Protein AF-K7P0A9-F1 (afdb_monomer_lite)

Foldseek 3Di:
DDPDPDDPVVVLVVLLVVVLVQVVVDVDDDDDDCPPADPVRVVVVQVVCVVPDDDDDDDPVSVVVSVVVND

Organism: Pinus cembra (NCBI:txid58041)

Structure (mmCIF, N/CA/C/O backbone):
data_AF-K7P0A9-F1
#
_entry.id   AF-K7P0A9-F1
#
loop_
_atom_site.group_PDB
_atom_site.id
_atom_site.type_symbol
_atom_site.label_atom_id
_atom_site.label_alt_id
_atom_site.label_comp_id
_atom_site.label_asym_id
_atom_site.label_entity_id
_atom_site.label_seq_id
_atom_site.pdbx_PDB_ins_code
_atom_site.Cartn_x
_atom_site.Cartn_y
_atom_site.Cartn_z
_atom_site.occupancy
_atom_site.B_iso_or_equiv
_atom_site.auth_seq_id
_atom_site.auth_comp_id
_atom_site.auth_asym_id
_atom_site.auth_atom_id
_atom_site.pdbx_PDB_model_num
ATOM 1 N N . LYS A 1 1 ? 9.004 15.215 -6.654 1.00 40.81 1 LYS A N 1
ATOM 2 C CA . LYS A 1 1 ? 8.190 15.360 -5.419 1.00 40.81 1 LYS A CA 1
ATOM 3 C C . LYS A 1 1 ? 8.912 14.648 -4.283 1.00 40.81 1 LYS A C 1
ATOM 5 O O . LYS A 1 1 ? 9.039 13.432 -4.342 1.00 40.81 1 LYS A O 1
ATOM 10 N N . MET A 1 2 ? 9.460 15.398 -3.325 1.00 47.25 2 MET A N 1
ATOM 11 C CA . MET A 1 2 ? 10.130 14.822 -2.155 1.00 47.25 2 MET A CA 1
ATOM 12 C C . MET A 1 2 ? 9.137 13.977 -1.349 1.00 47.25 2 MET A C 1
ATOM 14 O O . MET A 1 2 ? 8.027 14.429 -1.078 1.00 47.25 2 MET A O 1
ATOM 18 N N . GLY A 1 3 ? 9.518 12.743 -1.013 1.00 62.22 3 GLY A N 1
ATOM 19 C CA . GLY A 1 3 ? 8.709 11.866 -0.170 1.00 62.22 3 GLY A CA 1
ATOM 20 C C . GLY A 1 3 ? 8.531 12.454 1.230 1.00 62.22 3 GLY A C 1
ATOM 21 O O . GLY A 1 3 ? 9.412 13.151 1.730 1.00 62.22 3 GLY A O 1
ATOM 22 N N . PHE A 1 4 ? 7.391 12.166 1.858 1.00 73.69 4 PHE A N 1
ATOM 23 C CA . PHE A 1 4 ? 7.065 12.593 3.218 1.00 73.69 4 PHE A CA 1
ATOM 24 C C . PHE A 1 4 ? 8.206 12.252 4.201 1.00 73.69 4 PHE A C 1
ATOM 26 O O . PHE A 1 4 ? 8.500 11.077 4.459 1.00 73.69 4 PHE A O 1
ATOM 33 N N . LYS A 1 5 ? 8.869 13.287 4.735 1.00 76.69 5 LYS A N 1
ATOM 34 C CA . LYS A 1 5 ? 9.967 13.186 5.711 1.00 76.69 5 LYS A CA 1
ATOM 35 C C . LYS A 1 5 ? 9.428 13.172 7.150 1.00 76.69 5 LYS A C 1
ATOM 37 O O . LYS A 1 5 ? 9.840 13.980 7.967 1.00 76.69 5 LYS A O 1
ATOM 42 N N . GLY A 1 6 ? 8.499 12.266 7.439 1.00 84.44 6 GLY A N 1
ATOM 43 C CA . GLY A 1 6 ? 8.011 12.033 8.801 1.00 84.44 6 GLY A CA 1
ATOM 44 C C . GLY A 1 6 ? 8.760 10.925 9.538 1.00 84.44 6 GLY A C 1
ATOM 45 O O . GLY A 1 6 ? 9.556 10.174 8.948 1.00 84.44 6 GLY A O 1
ATOM 46 N N . THR A 1 7 ? 8.466 10.790 10.829 1.00 91.50 7 THR A N 1
ATOM 47 C CA . THR A 1 7 ? 8.990 9.714 11.678 1.00 91.50 7 THR A CA 1
ATOM 48 C C . THR A 1 7 ? 8.541 8.333 11.181 1.00 91.50 7 THR A C 1
ATOM 50 O O . THR A 1 7 ? 7.611 8.178 10.381 1.00 91.50 7 THR A O 1
ATOM 53 N N . LYS A 1 8 ? 9.206 7.268 11.654 1.00 85.12 8 LYS A N 1
ATOM 54 C CA . LYS A 1 8 ? 8.813 5.883 11.324 1.00 85.12 8 LYS A CA 1
ATOM 55 C C . LYS A 1 8 ? 7.364 5.586 11.738 1.00 85.12 8 LYS A C 1
ATOM 57 O O . LYS A 1 8 ? 6.717 4.776 11.079 1.00 85.12 8 LYS A O 1
ATOM 62 N N . ALA A 1 9 ? 6.883 6.206 12.817 1.00 88.19 9 ALA A N 1
ATOM 63 C CA . ALA A 1 9 ? 5.518 6.053 13.303 1.00 88.19 9 ALA A CA 1
ATOM 64 C C . ALA A 1 9 ? 4.517 6.768 12.386 1.00 88.19 9 ALA A C 1
ATOM 66 O O . ALA A 1 9 ? 3.584 6.135 11.902 1.00 88.19 9 ALA A O 1
ATOM 67 N N . GLU A 1 10 ? 4.768 8.032 12.040 1.00 91.00 10 GLU A N 1
ATOM 68 C CA . GLU A 1 10 ? 3.894 8.801 11.142 1.00 91.00 10 GLU A CA 1
ATOM 69 C C . GLU A 1 10 ? 3.733 8.135 9.775 1.00 91.00 10 GLU A C 1
ATOM 71 O O . GLU A 1 10 ? 2.626 8.036 9.257 1.00 91.00 10 GLU A O 1
ATOM 76 N N . LYS A 1 11 ? 4.817 7.594 9.204 1.00 88.88 11 LYS A N 1
ATOM 77 C CA . LYS A 1 11 ? 4.752 6.867 7.924 1.00 88.88 11 LYS A CA 1
ATOM 78 C C . LYS A 1 11 ? 3.804 5.669 7.973 1.00 88.88 11 LYS A C 1
ATOM 80 O O . LYS A 1 11 ? 3.165 5.367 6.968 1.00 88.88 11 LYS A O 1
ATOM 85 N N . LYS A 1 12 ? 3.715 4.986 9.120 1.00 89.50 12 LYS A N 1
ATOM 86 C CA . LYS A 1 12 ? 2.779 3.872 9.311 1.00 89.50 12 LYS A CA 1
ATOM 87 C C . LYS A 1 12 ? 1.343 4.371 9.363 1.00 89.50 12 LYS A C 1
ATOM 89 O O . LYS A 1 12 ? 0.514 3.776 8.697 1.00 89.50 12 LYS A O 1
ATOM 94 N N . VAL A 1 13 ? 1.079 5.460 10.086 1.0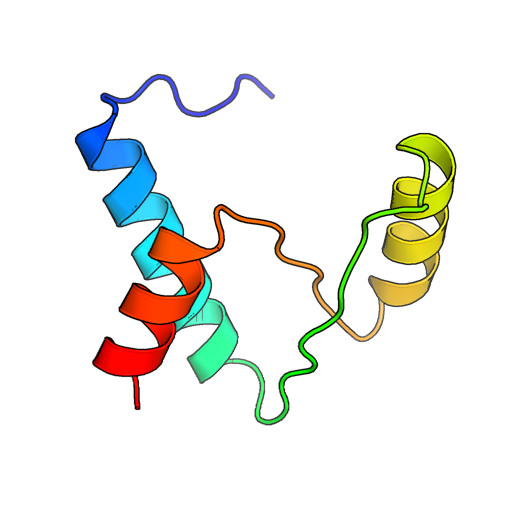0 90.88 13 VAL A N 1
ATOM 95 C CA . VAL A 1 13 ? -0.263 6.059 10.195 1.00 90.88 13 VAL A CA 1
ATOM 96 C C . VAL A 1 13 ? -0.747 6.564 8.835 1.00 90.88 13 VAL A C 1
ATOM 98 O O . VAL A 1 13 ? -1.866 6.274 8.432 1.00 90.88 13 VAL A O 1
ATOM 101 N N . VAL A 1 14 ? 0.115 7.253 8.083 1.00 91.44 14 VAL A N 1
ATOM 102 C CA . VAL A 1 14 ? -0.208 7.730 6.728 1.00 91.44 14 VAL A CA 1
ATOM 103 C C . VAL A 1 14 ? -0.492 6.563 5.780 1.00 91.44 14 VAL A C 1
ATOM 105 O O . VAL A 1 14 ? -1.401 6.649 4.958 1.00 91.44 14 VAL A O 1
ATOM 108 N N . TYR A 1 15 ? 0.274 5.472 5.881 1.00 92.06 15 TYR A N 1
ATOM 109 C CA . TYR A 1 15 ? 0.023 4.267 5.091 1.00 92.06 15 TYR A CA 1
ATOM 110 C C . TYR A 1 15 ? -1.306 3.598 5.465 1.00 92.06 15 TYR A C 1
ATOM 112 O O . TYR A 1 15 ? -2.045 3.213 4.567 1.00 92.06 15 TYR A O 1
ATOM 120 N N . ASP A 1 16 ? -1.594 3.486 6.765 1.00 91.50 16 ASP A N 1
ATOM 121 C CA . ASP A 1 16 ? -2.831 2.908 7.307 1.00 91.50 16 ASP A CA 1
ATOM 122 C C . ASP A 1 16 ? -4.045 3.659 6.759 1.00 91.50 16 ASP A C 1
ATOM 124 O O . ASP A 1 16 ? -4.886 3.072 6.087 1.00 91.50 16 ASP A O 1
ATOM 128 N N . LYS A 1 17 ? -4.040 4.990 6.915 1.00 92.62 17 LYS A N 1
ATOM 129 C CA . LYS A 1 17 ? -5.083 5.872 6.390 1.00 92.62 17 LYS A CA 1
ATOM 130 C C . LYS A 1 17 ? -5.278 5.682 4.887 1.00 92.62 17 LYS A C 1
ATOM 132 O O . LYS A 1 17 ? -6.386 5.437 4.439 1.00 92.62 17 LYS A O 1
ATOM 137 N N . LYS A 1 18 ? -4.187 5.708 4.116 1.00 93.00 18 LYS A N 1
ATOM 138 C CA . LYS A 1 18 ? -4.257 5.535 2.661 1.00 93.00 18 LYS A CA 1
ATOM 139 C C . LYS A 1 18 ? -4.824 4.173 2.249 1.00 93.00 18 LYS A C 1
ATOM 141 O O . LYS A 1 18 ? -5.450 4.084 1.199 1.00 93.00 18 LYS A O 1
ATOM 146 N N . LEU A 1 19 ? -4.547 3.110 3.006 1.00 93.31 19 LEU A N 1
ATOM 147 C CA . LEU A 1 19 ? -5.114 1.797 2.716 1.00 93.31 19 LEU A CA 1
ATOM 148 C C . LEU A 1 19 ? -6.615 1.783 3.014 1.00 93.31 19 LEU A C 1
ATOM 150 O O . LEU A 1 19 ? -7.360 1.327 2.158 1.00 93.31 19 LEU A O 1
ATOM 154 N N . CYS A 1 20 ? -7.048 2.314 4.160 1.00 92.00 20 CYS A N 1
ATOM 155 C CA . CYS A 1 20 ? -8.471 2.418 4.497 1.00 92.00 20 CYS A CA 1
ATOM 156 C C . CYS A 1 20 ? -9.240 3.243 3.458 1.00 92.00 20 CYS A C 1
ATOM 158 O O . CYS A 1 20 ? -10.234 2.756 2.938 1.00 92.00 20 CYS A O 1
ATOM 160 N N . ASP A 1 21 ? -8.714 4.406 3.054 1.00 93.25 21 ASP A N 1
ATOM 161 C CA . ASP A 1 21 ? -9.332 5.254 2.023 1.00 93.25 21 ASP A CA 1
ATOM 162 C C . ASP A 1 21 ? -9.558 4.475 0.703 1.00 93.25 21 ASP A C 1
ATOM 164 O O . ASP A 1 21 ? -10.568 4.645 0.025 1.00 93.25 21 ASP A O 1
ATOM 168 N N . LEU A 1 22 ? -8.623 3.589 0.325 1.00 93.00 22 LEU A N 1
ATOM 169 C CA . LEU A 1 22 ? -8.764 2.739 -0.864 1.00 93.00 22 LEU A CA 1
ATOM 170 C C . LEU A 1 22 ? -9.749 1.582 -0.643 1.00 93.00 22 LEU A C 1
ATOM 172 O O . LEU A 1 22 ? -10.472 1.222 -1.564 1.00 93.00 22 LEU A O 1
ATOM 176 N N . LEU A 1 23 ? -9.782 0.987 0.548 1.00 91.62 23 LEU A N 1
ATOM 177 C CA . LEU A 1 23 ? -10.735 -0.079 0.871 1.00 91.62 23 LEU A CA 1
ATOM 178 C C . LEU A 1 23 ? -12.181 0.434 0.942 1.00 91.62 23 LEU A C 1
ATOM 180 O O . LEU A 1 23 ? -13.099 -0.317 0.634 1.00 91.62 23 LEU A O 1
ATOM 184 N N . GLU A 1 24 ? -12.382 1.699 1.308 1.00 92.25 24 GLU A N 1
ATOM 185 C CA . GLU A 1 24 ? -13.691 2.361 1.257 1.00 92.25 24 GLU A CA 1
ATOM 186 C C . GLU A 1 24 ? -14.097 2.707 -0.182 1.00 92.25 24 GLU A C 1
ATOM 188 O O . GLU A 1 24 ? -15.260 2.566 -0.556 1.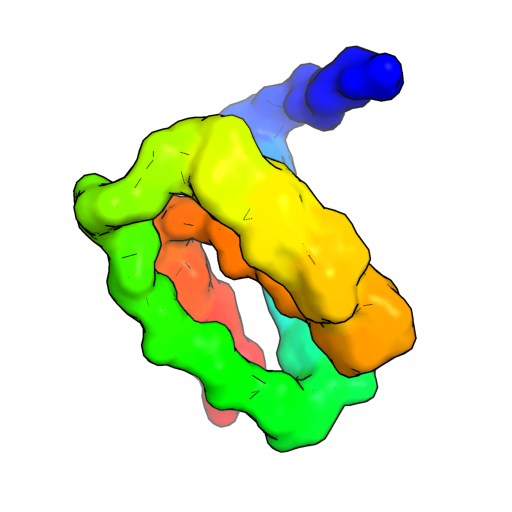00 92.25 24 GLU A O 1
ATOM 193 N N . GLN A 1 25 ? -13.142 3.148 -1.008 1.00 92.62 25 GLN A N 1
ATOM 194 C CA . GLN A 1 25 ? -13.415 3.580 -2.380 1.00 92.62 25 GLN A CA 1
ATOM 195 C C . GLN A 1 25 ? -13.718 2.416 -3.339 1.00 92.62 25 GLN A C 1
ATOM 197 O O . GLN A 1 25 ? -14.509 2.584 -4.270 1.00 92.62 25 GLN A O 1
ATOM 202 N N . TYR A 1 26 ? -13.075 1.259 -3.161 1.00 92.25 26 TYR A N 1
ATOM 203 C CA . TYR A 1 26 ? -13.174 0.127 -4.085 1.00 92.25 26 TYR A CA 1
ATOM 204 C C . TYR A 1 26 ? -13.865 -1.070 -3.425 1.00 92.25 26 TYR A C 1
ATOM 206 O O . TYR A 1 26 ? -13.448 -1.542 -2.374 1.00 92.25 26 TYR A O 1
ATOM 214 N N . SER A 1 27 ? -14.885 -1.623 -4.086 1.00 90.38 27 SER A N 1
ATOM 215 C CA . SER A 1 27 ? -15.652 -2.776 -3.586 1.00 90.38 27 SER A CA 1
ATOM 216 C C . SER A 1 27 ? -14.919 -4.117 -3.705 1.00 90.38 27 SER A C 1
ATOM 218 O O . SER A 1 27 ? -15.308 -5.094 -3.065 1.00 90.38 27 SER A O 1
ATOM 220 N N . GLN A 1 28 ? -13.876 -4.188 -4.536 1.00 90.94 28 GLN A N 1
ATOM 221 C CA . GLN A 1 28 ? -13.116 -5.404 -4.810 1.00 90.94 28 GLN A CA 1
ATOM 222 C C . GLN A 1 28 ? -11.618 -5.162 -4.636 1.00 90.94 28 GLN A C 1
ATOM 224 O O . GLN A 1 28 ? -11.075 -4.154 -5.088 1.00 90.94 28 GLN A O 1
ATOM 229 N N . VAL A 1 29 ? -10.942 -6.124 -4.006 1.00 92.06 29 VAL A N 1
ATOM 230 C CA . VAL A 1 29 ? -9.507 -6.062 -3.709 1.00 92.06 29 VAL A CA 1
ATOM 231 C C . VAL A 1 29 ? -8.833 -7.339 -4.189 1.00 92.06 29 VAL A C 1
ATOM 233 O O . VAL A 1 29 ? -9.283 -8.441 -3.883 1.00 92.06 29 VAL A O 1
ATOM 236 N N . LEU A 1 30 ? -7.716 -7.186 -4.900 1.00 92.44 30 LEU A N 1
ATOM 237 C CA . LEU A 1 30 ? -6.871 -8.290 -5.344 1.00 92.44 30 LEU A CA 1
ATOM 238 C C . LEU A 1 30 ? -5.532 -8.260 -4.596 1.00 92.44 30 LEU A C 1
ATOM 240 O O . LEU A 1 30 ? -4.813 -7.260 -4.628 1.00 92.44 30 LEU A O 1
ATOM 244 N N . VAL A 1 31 ? -5.182 -9.369 -3.942 1.00 91.62 31 VAL A N 1
ATOM 245 C CA . VAL A 1 31 ? -3.899 -9.533 -3.244 1.00 91.62 31 VAL A CA 1
ATOM 246 C C . VAL A 1 31 ? -2.981 -10.414 -4.087 1.00 91.62 31 VAL A C 1
ATOM 248 O O . VAL A 1 31 ? -3.276 -11.584 -4.309 1.00 91.62 31 VAL A O 1
ATOM 251 N N . CYS A 1 32 ? -1.848 -9.858 -4.521 1.00 91.19 32 CYS A N 1
ATOM 252 C CA . CYS A 1 32 ? -0.868 -10.546 -5.362 1.00 91.19 32 CYS A CA 1
ATOM 253 C C . CYS A 1 32 ? 0.515 -10.602 -4.705 1.00 91.19 32 CYS A C 1
ATOM 255 O O . CYS A 1 32 ? 0.903 -9.704 -3.956 1.00 91.19 32 CYS A O 1
ATOM 257 N N . VAL A 1 33 ? 1.283 -11.635 -5.052 1.00 91.31 33 VAL A N 1
ATOM 258 C CA . VAL A 1 33 ? 2.710 -11.763 -4.724 1.00 91.31 33 VAL A CA 1
ATOM 259 C C . VAL A 1 33 ? 3.542 -11.172 -5.867 1.00 91.31 33 VAL A C 1
ATOM 261 O O . VAL A 1 33 ? 3.204 -11.353 -7.034 1.00 91.31 33 VAL A O 1
ATOM 264 N N . ALA A 1 34 ? 4.623 -10.458 -5.545 1.00 89.50 34 ALA A N 1
ATOM 265 C CA . ALA A 1 34 ? 5.447 -9.732 -6.517 1.00 89.50 34 ALA A CA 1
ATOM 266 C C . ALA A 1 34 ? 6.946 -10.072 -6.393 1.00 89.50 34 ALA A C 1
ATOM 268 O O . ALA A 1 34 ? 7.787 -9.178 -6.438 1.00 89.50 34 ALA A O 1
ATOM 269 N N . ASP A 1 35 ? 7.278 -11.354 -6.221 1.00 89.81 35 ASP A N 1
ATOM 270 C CA . ASP A 1 35 ? 8.651 -11.799 -5.926 1.00 89.81 35 ASP A CA 1
ATOM 271 C C . ASP A 1 35 ? 9.559 -11.823 -7.167 1.00 89.81 35 ASP A C 1
ATOM 273 O O . ASP A 1 35 ? 10.744 -11.511 -7.082 1.00 89.81 35 ASP A O 1
ATOM 277 N N . ASN A 1 36 ? 8.993 -12.121 -8.340 1.00 91.62 36 ASN A N 1
ATOM 278 C CA . ASN A 1 36 ? 9.741 -12.316 -9.589 1.00 91.62 36 ASN A CA 1
ATOM 279 C C . ASN A 1 36 ? 9.518 -11.182 -10.603 1.00 91.62 36 ASN A C 1
ATOM 281 O O . ASN A 1 36 ? 9.560 -11.405 -11.812 1.00 91.62 36 ASN A O 1
ATOM 285 N N . VAL A 1 37 ? 9.226 -9.968 -10.126 1.00 91.38 37 VAL A N 1
ATOM 286 C CA . VAL A 1 37 ? 8.909 -8.820 -10.987 1.00 91.38 37 VAL A CA 1
ATOM 287 C C . VAL A 1 37 ? 9.924 -7.707 -10.765 1.00 91.38 37 VAL A C 1
ATOM 289 O O . VAL A 1 37 ? 10.026 -7.135 -9.680 1.00 91.38 37 VAL A O 1
ATOM 292 N N . GLY A 1 38 ? 10.658 -7.355 -11.821 1.00 94.06 38 GLY A N 1
ATOM 293 C CA . GLY A 1 38 ? 11.592 -6.234 -11.791 1.00 94.06 38 GLY A CA 1
ATOM 294 C C . GLY A 1 38 ? 10.878 -4.884 -11.667 1.00 94.06 38 GLY A C 1
ATOM 295 O O . GLY A 1 38 ? 9.732 -4.712 -12.087 1.00 94.06 38 GLY A O 1
ATOM 296 N N . SER A 1 39 ? 11.578 -3.869 -11.155 1.00 91.69 39 SER A N 1
ATOM 297 C CA . SER A 1 39 ? 11.018 -2.522 -10.949 1.00 91.69 39 SER A CA 1
ATOM 298 C C . SER A 1 39 ? 10.424 -1.908 -12.225 1.00 91.69 39 SER A C 1
ATOM 300 O O . SER A 1 39 ? 9.348 -1.311 -12.174 1.00 91.69 39 SER A O 1
ATOM 302 N N . LYS A 1 40 ? 11.085 -2.096 -13.376 1.00 94.62 40 LYS A N 1
ATOM 303 C CA . LYS A 1 40 ? 10.609 -1.626 -14.687 1.00 94.62 40 LYS A CA 1
ATOM 304 C C . LYS A 1 40 ? 9.333 -2.347 -15.127 1.00 94.62 40 LYS A C 1
ATOM 306 O O . LYS A 1 40 ? 8.387 -1.691 -15.547 1.00 94.62 40 LYS A O 1
ATOM 311 N N . GLN A 1 41 ? 9.282 -3.671 -14.975 1.00 94.25 41 GLN A N 1
ATOM 312 C CA . GLN A 1 41 ? 8.095 -4.467 -15.305 1.00 94.25 41 GLN A CA 1
ATOM 313 C C . GLN A 1 41 ? 6.902 -4.047 -14.442 1.00 94.25 41 GLN A C 1
ATOM 315 O O . GLN A 1 41 ? 5.819 -3.803 -14.966 1.00 94.25 41 GLN A O 1
ATOM 320 N N . LEU A 1 42 ? 7.116 -3.855 -13.135 1.00 93.75 42 LEU A N 1
ATOM 321 C CA . LEU A 1 42 ? 6.069 -3.389 -12.228 1.00 93.75 42 LEU A CA 1
ATOM 322 C C . LEU A 1 42 ? 5.555 -1.996 -12.618 1.00 93.75 42 LEU A C 1
ATOM 324 O O . LEU A 1 42 ? 4.360 -1.731 -12.528 1.00 93.75 42 LEU A O 1
ATOM 328 N N . GLN A 1 43 ? 6.433 -1.093 -13.066 1.00 93.38 43 GLN A N 1
ATOM 329 C CA . GLN A 1 43 ? 6.019 0.226 -13.554 1.00 93.38 43 GLN A CA 1
ATOM 330 C C . GLN A 1 43 ? 5.172 0.137 -14.829 1.00 93.38 43 GLN A C 1
ATOM 332 O O . GLN A 1 43 ? 4.165 0.838 -14.912 1.00 93.38 43 GLN A O 1
ATOM 337 N N . SER A 1 44 ? 5.525 -0.740 -15.775 1.00 94.62 44 SER A N 1
ATOM 338 C CA . SER A 1 44 ? 4.720 -1.001 -16.976 1.00 94.62 44 SER A CA 1
ATOM 339 C C . SER A 1 44 ? 3.345 -1.576 -16.629 1.00 94.62 44 SER A C 1
ATOM 341 O O . SER A 1 44 ? 2.337 -1.062 -17.106 1.00 94.62 44 SER A O 1
ATOM 343 N N . ILE A 1 45 ? 3.287 -2.563 -15.727 1.00 93.25 45 ILE A N 1
ATOM 344 C CA . ILE A 1 45 ? 2.022 -3.140 -15.239 1.00 93.25 45 ILE A CA 1
ATOM 345 C C . ILE A 1 45 ? 1.164 -2.054 -14.579 1.00 93.25 45 ILE A C 1
ATOM 347 O O . ILE A 1 45 ? -0.015 -1.905 -14.887 1.00 93.25 45 ILE A O 1
ATOM 351 N N . ARG A 1 46 ? 1.762 -1.221 -13.719 1.00 93.44 46 ARG A N 1
ATOM 352 C CA . ARG A 1 46 ? 1.055 -0.103 -13.079 1.00 93.44 46 ARG A CA 1
ATOM 353 C C . ARG A 1 46 ? 0.545 0.932 -14.076 1.00 93.44 46 ARG A C 1
ATOM 355 O O . ARG A 1 46 ? -0.473 1.550 -13.797 1.00 93.44 46 ARG A O 1
ATOM 362 N N . ALA A 1 47 ? 1.248 1.169 -15.181 1.00 94.12 47 ALA A N 1
ATOM 363 C CA . ALA A 1 47 ? 0.792 2.096 -16.210 1.00 94.12 47 ALA A CA 1
ATOM 364 C C . ALA A 1 47 ? -0.457 1.565 -16.927 1.00 94.12 47 ALA A C 1
ATOM 366 O O . ALA A 1 47 ? -1.394 2.333 -17.114 1.00 94.12 47 ALA A O 1
ATOM 367 N N . GLY A 1 48 ? -0.493 0.265 -17.241 1.00 94.56 48 GLY A N 1
ATOM 368 C CA . GLY A 1 48 ? -1.662 -0.377 -17.851 1.00 94.56 48 GLY A CA 1
ATOM 369 C C . GLY A 1 48 ? -2.887 -0.426 -16.934 1.00 94.56 48 GLY A C 1
ATOM 370 O O . GLY A 1 48 ? -4.002 -0.299 -17.412 1.00 94.56 48 GLY A O 1
ATOM 371 N N . LEU A 1 49 ? -2.682 -0.549 -15.618 1.00 92.50 49 LEU A N 1
ATOM 372 C CA . LEU A 1 49 ? -3.767 -0.682 -14.636 1.00 92.50 49 LEU A CA 1
ATOM 373 C C . LEU A 1 49 ? -4.382 0.644 -14.157 1.00 92.50 49 LEU A C 1
ATOM 375 O O . LEU A 1 49 ? -5.479 0.631 -13.609 1.00 92.50 49 LEU A O 1
ATOM 379 N N . ARG A 1 50 ? 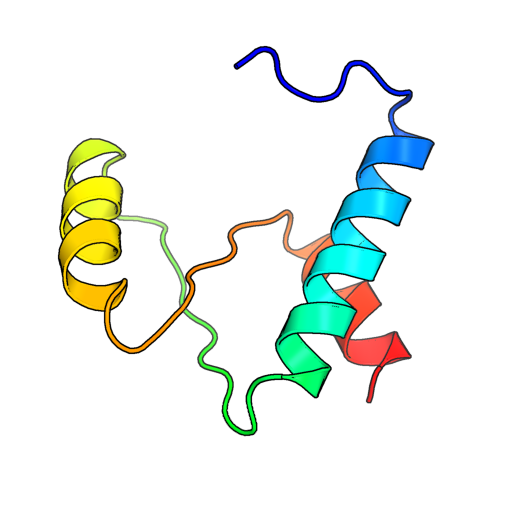-3.690 1.777 -14.336 1.00 90.94 50 ARG A N 1
ATOM 380 C CA . ARG A 1 50 ? -4.096 3.103 -13.822 1.00 90.94 50 ARG A CA 1
ATOM 381 C C . ARG A 1 50 ? -5.476 3.626 -14.251 1.00 90.94 50 ARG A C 1
ATOM 383 O O . ARG A 1 50 ? -6.000 4.415 -13.467 1.00 90.94 50 ARG A O 1
ATOM 390 N N . PRO A 1 51 ? -6.029 3.300 -15.436 1.00 87.81 51 PRO A N 1
ATOM 391 C CA . PRO A 1 51 ? -7.360 3.778 -15.809 1.00 87.81 51 PRO A CA 1
ATOM 392 C C . PRO A 1 51 ? -8.452 3.233 -14.886 1.00 87.81 51 PRO A C 1
ATOM 394 O O . PRO A 1 51 ? -9.350 3.974 -14.504 1.00 87.81 51 PRO A O 1
ATOM 397 N N . ASP A 1 52 ? -8.311 1.973 -14.471 1.00 87.88 52 ASP A N 1
ATOM 398 C CA . ASP A 1 52 ? -9.383 1.236 -13.800 1.00 87.88 52 ASP A CA 1
ATOM 399 C C . ASP A 1 52 ? -9.070 0.925 -12.332 1.00 87.88 52 ASP A C 1
ATOM 401 O O . ASP A 1 52 ? -9.971 0.673 -11.535 1.00 87.88 52 ASP A O 1
ATOM 405 N N . SER A 1 53 ? -7.789 0.901 -11.950 1.00 91.69 53 SER A N 1
ATOM 406 C CA . SER A 1 53 ? -7.377 0.405 -10.637 1.00 91.69 53 SER A CA 1
ATOM 407 C C . SER A 1 53 ? -6.105 1.056 -10.089 1.00 91.69 53 SER A C 1
ATOM 409 O O . SER A 1 53 ? -5.254 1.601 -10.800 1.00 91.69 53 SER A O 1
ATOM 411 N N . VAL A 1 54 ? -5.948 0.967 -8.766 1.00 93.00 54 VAL A N 1
ATOM 412 C CA . VAL A 1 54 ? -4.798 1.515 -8.044 1.00 93.00 54 VAL A CA 1
ATOM 413 C C . VAL A 1 54 ? -4.010 0.397 -7.377 1.00 93.00 54 VAL A C 1
ATOM 415 O O . VAL A 1 54 ? -4.496 -0.302 -6.497 1.00 93.00 54 VAL A O 1
ATOM 418 N N . VAL A 1 55 ? -2.731 0.282 -7.739 1.00 93.00 55 VAL A N 1
ATOM 419 C CA . VAL A 1 55 ? -1.798 -0.638 -7.074 1.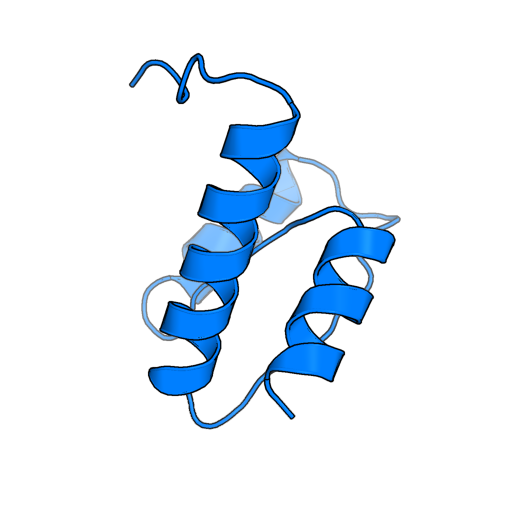00 93.00 55 VAL A CA 1
ATOM 420 C C . VAL A 1 55 ? -1.134 0.054 -5.882 1.00 93.00 55 VAL A C 1
ATOM 422 O O . VAL A 1 55 ? -0.369 1.014 -6.055 1.00 93.00 55 VAL A O 1
ATOM 425 N N . LEU A 1 56 ? -1.373 -0.474 -4.679 1.00 92.75 56 LEU A N 1
ATOM 426 C CA . LEU A 1 56 ? -0.701 -0.077 -3.442 1.00 92.75 56 LEU A CA 1
ATOM 427 C C . LEU A 1 56 ? 0.226 -1.200 -2.958 1.00 92.75 56 LEU A C 1
ATOM 429 O O . LEU A 1 56 ? -0.222 -2.271 -2.575 1.00 92.75 56 LEU A O 1
ATOM 433 N N . MET A 1 57 ? 1.531 -0.927 -2.933 1.00 91.94 57 MET A N 1
ATOM 434 C CA . MET A 1 57 ? 2.536 -1.831 -2.363 1.00 91.94 57 MET A CA 1
ATOM 435 C C . MET A 1 57 ? 2.849 -1.416 -0.923 1.00 91.94 57 MET A C 1
ATOM 437 O O . MET A 1 57 ? 2.885 -0.221 -0.616 1.00 91.94 57 MET A O 1
ATOM 441 N N . GLY A 1 58 ? 3.128 -2.381 -0.046 1.00 91.19 58 GLY A N 1
ATOM 442 C CA . GLY A 1 58 ? 3.501 -2.106 1.339 1.00 91.19 58 GLY A CA 1
ATOM 443 C C . GLY A 1 58 ? 4.158 -3.284 2.044 1.00 91.19 58 GLY A C 1
ATOM 444 O O . GLY A 1 58 ? 4.338 -4.361 1.485 1.00 91.19 58 GLY A O 1
ATOM 445 N N . LYS A 1 59 ? 4.539 -3.073 3.307 1.00 92.00 59 LYS A N 1
ATOM 446 C CA . LYS A 1 59 ? 5.104 -4.138 4.140 1.00 92.00 59 LYS A CA 1
ATOM 447 C C . LYS A 1 59 ? 3.993 -5.111 4.537 1.00 92.00 59 LYS A C 1
ATOM 449 O O . LYS A 1 59 ? 3.013 -4.683 5.144 1.00 92.00 59 LYS A O 1
ATOM 454 N N . ASN A 1 60 ? 4.196 -6.410 4.315 1.00 92.38 60 ASN A N 1
ATOM 455 C CA . ASN A 1 60 ? 3.217 -7.466 4.621 1.00 92.38 60 ASN A CA 1
ATOM 456 C C . ASN A 1 60 ? 2.623 -7.363 6.030 1.00 92.38 60 ASN A C 1
ATOM 458 O O . ASN A 1 60 ? 1.417 -7.498 6.209 1.00 92.38 60 ASN A O 1
ATOM 462 N N . THR A 1 61 ? 3.453 -7.078 7.035 1.00 92.50 61 THR A N 1
ATOM 463 C CA . THR A 1 61 ? 2.990 -6.940 8.423 1.00 92.50 61 THR A CA 1
ATOM 464 C C . THR A 1 61 ? 2.021 -5.772 8.604 1.00 92.50 61 THR A C 1
ATOM 466 O O . THR A 1 61 ? 1.084 -5.883 9.384 1.00 92.50 61 THR A O 1
ATOM 469 N N . MET A 1 62 ? 2.242 -4.659 7.897 1.00 92.06 62 MET A N 1
ATOM 470 C CA . MET A 1 62 ? 1.364 -3.487 7.952 1.00 92.06 62 MET A CA 1
ATOM 471 C C . MET A 1 62 ? 0.065 -3.761 7.207 1.00 92.06 62 MET A C 1
ATOM 473 O O . MET A 1 62 ? -0.990 -3.613 7.801 1.00 92.06 62 MET A O 1
ATOM 477 N N . MET A 1 63 ? 0.144 -4.267 5.972 1.00 92.94 63 MET A N 1
ATOM 478 C CA . MET A 1 63 ? -1.042 -4.614 5.178 1.00 92.94 63 MET A CA 1
ATOM 479 C C . MET A 1 63 ? -1.968 -5.568 5.938 1.00 92.94 63 MET A C 1
ATOM 481 O O . MET A 1 63 ? -3.145 -5.279 6.120 1.00 92.94 63 MET A O 1
ATOM 485 N N . LYS A 1 64 ? -1.417 -6.661 6.484 1.00 92.12 64 LYS A N 1
ATOM 486 C CA . LYS A 1 64 ? -2.183 -7.644 7.265 1.00 92.12 64 LYS A CA 1
ATOM 487 C C . LYS A 1 64 ? -2.787 -7.074 8.549 1.00 92.12 64 LYS A C 1
ATOM 489 O O . LYS A 1 64 ? -3.754 -7.641 9.042 1.00 92.12 64 LYS A O 1
ATOM 494 N N . ARG A 1 65 ? -2.176 -6.052 9.157 1.00 92.19 65 ARG A N 1
ATOM 495 C CA . ARG A 1 65 ? -2.713 -5.394 10.358 1.00 92.19 65 ARG A CA 1
ATOM 496 C C . ARG A 1 65 ? -3.859 -4.467 9.973 1.00 92.19 65 ARG A C 1
ATOM 498 O O . ARG A 1 65 ? -4.921 -4.573 10.559 1.00 92.19 65 ARG A O 1
ATOM 505 N N . SER A 1 66 ? -3.632 -3.596 8.998 1.00 90.62 66 SER A N 1
ATOM 506 C CA . SER A 1 66 ? -4.594 -2.593 8.543 1.00 90.62 66 SER A CA 1
ATOM 507 C C . SER A 1 66 ? -5.878 -3.231 8.010 1.00 90.62 66 SER A C 1
ATOM 509 O O . SER A 1 66 ? -6.960 -2.866 8.445 1.00 90.62 66 SER A O 1
ATOM 511 N N . ILE A 1 67 ? -5.763 -4.272 7.175 1.00 90.44 67 ILE A N 1
ATOM 512 C CA . ILE A 1 67 ? -6.927 -5.018 6.665 1.00 90.44 67 ILE A CA 1
ATOM 513 C C . ILE A 1 67 ? -7.724 -5.654 7.812 1.00 90.44 67 ILE A C 1
ATOM 515 O O . ILE A 1 67 ? -8.944 -5.624 7.792 1.00 90.44 67 ILE A O 1
ATOM 519 N N . ARG A 1 68 ? -7.043 -6.190 8.835 1.00 90.31 68 ARG A N 1
ATOM 520 C CA . ARG A 1 68 ? -7.691 -6.797 10.012 1.00 90.31 68 ARG A CA 1
ATOM 521 C C . ARG A 1 68 ? -8.351 -5.802 10.963 1.00 90.31 68 ARG A C 1
ATOM 523 O O . ARG A 1 68 ? -9.119 -6.234 11.803 1.00 90.31 68 ARG A O 1
ATOM 530 N N . LEU A 1 69 ? -7.968 -4.529 10.916 1.00 86.75 69 LEU A N 1
ATOM 531 C CA . LEU A 1 69 ? -8.612 -3.476 11.704 1.00 86.75 69 LEU A CA 1
ATOM 532 C C . LEU A 1 69 ? -9.802 -2.862 10.964 1.00 86.75 69 LEU A C 1
ATOM 534 O O . LEU A 1 69 ? -10.664 -2.276 11.608 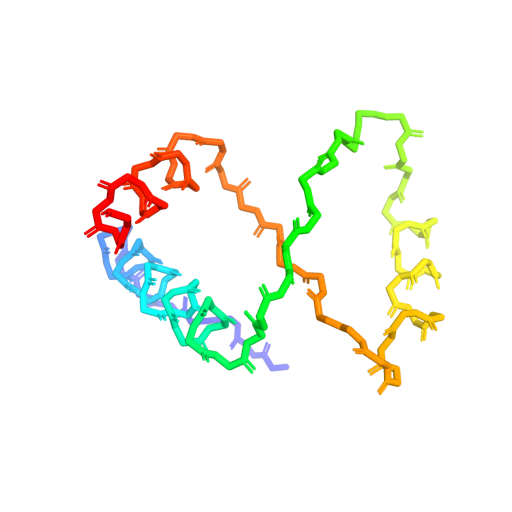1.00 86.75 69 LEU A O 1
ATOM 538 N N . TYR A 1 70 ? -9.794 -2.939 9.633 1.00 84.31 70 TYR A N 1
ATOM 539 C CA . TYR A 1 70 ? -10.861 -2.429 8.781 1.00 84.31 70 TYR A CA 1
ATOM 540 C C . TYR A 1 70 ? -12.023 -3.423 8.632 1.00 84.31 70 TYR A C 1
ATOM 542 O O . TYR A 1 70 ? -13.174 -3.001 8.624 1.00 84.31 70 TYR A O 1
ATOM 550 N N . ALA A 1 71 ? -11.711 -4.718 8.490 1.00 74.88 71 ALA A N 1
ATOM 551 C CA . ALA A 1 71 ? -12.690 -5.809 8.465 1.00 74.88 71 ALA A CA 1
ATOM 552 C C . ALA A 1 71 ? -13.236 -6.107 9.866 1.00 74.88 71 ALA A C 1
ATOM 554 O O . ALA A 1 71 ? -14.450 -6.386 9.960 1.00 74.88 71 ALA A O 1
#

Radius of gyration: 13.38 Å; chains: 1; bounding box: 27×28×31 Å

Sequence (71 aa):
KMGFKGTKAEKKVVYDKKLCDLLE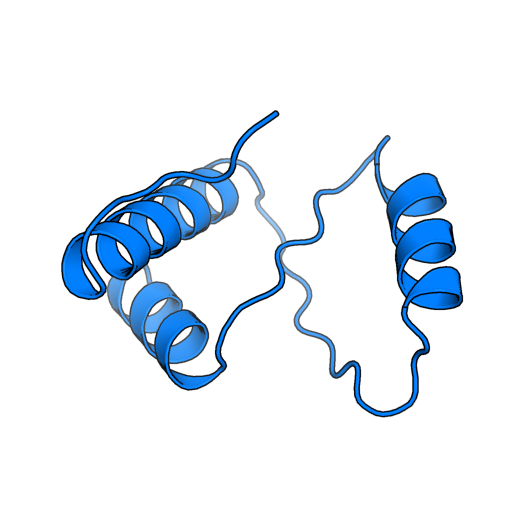QYSQVLVCVADNVGSKQLQSIRAGLRPDSVVLMGKNTMMKRSIRLYA

pLDDT: mean 89.03, std 9.26, range [40.81, 94.62]

InterPro domains:
  IPR001790 Large ribosomal subunit protein uL10, N-terminal [PF00466] (9-67)
  IPR043141 Large ribosomal subunit protein uL10-like domain superfamily [G3DSA:3.30.70.1730] (5-71)
  IPR043141 Large ribosomal subunit protein uL10-like domain superfamily [SSF160369] (9-67)
  IPR050323 Universal ribosomal protein uL10 [PTHR45699] (6-69)

Secondary structure (DSSP, 8-state):
-------HHHHHHHHHHHHHHHHHH-S-------TT--HHHHHHHHHHHTTT-------HHHHHHHHHHH-